Protein AF-A0A290JTS4-F1 (afdb_monomer)

Radius of gyration: 15.89 Å; Cα contacts (8 Å, |Δi|>4): 31; chains: 1; bounding box: 42×32×34 Å

Mean predicted aligned error: 8.48 Å

Organism: Escherichia coli (NCBI:txid562)

Sequence (74 aa):
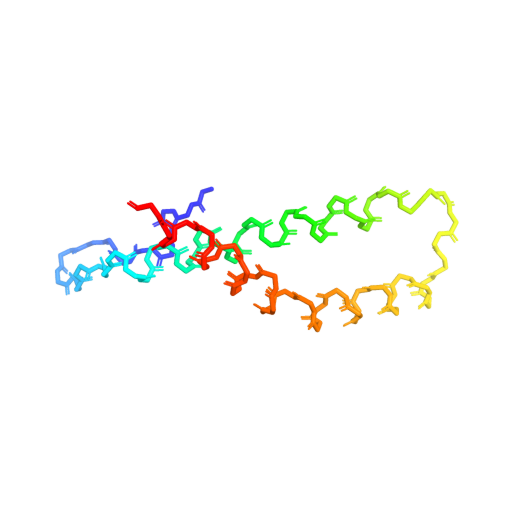MLENYFPSGIGAQPVTQAQKQRVIAVQAALELVKASLSSAGGQATSAKFEQELKAAIGLIEPLADAIQKAISKE

pLDDT: mean 76.91, std 9.61, range [47.38, 88.62]

Structure (mmCIF, N/CA/C/O backbone):
data_AF-A0A290JTS4-F1
#
_entry.id   AF-A0A290JTS4-F1
#
loop_
_atom_site.group_PDB
_atom_site.id
_atom_site.type_symbol
_atom_site.label_atom_id
_atom_site.label_alt_id
_atom_site.label_comp_id
_atom_site.label_asym_id
_atom_site.label_entity_id
_atom_site.label_seq_id
_atom_site.pdbx_PDB_ins_code
_atom_site.Cartn_x
_atom_site.Cartn_y
_atom_site.Cartn_z
_atom_site.occupancy
_atom_site.B_iso_or_equiv
_atom_site.auth_seq_id
_atom_site.auth_comp_id
_atom_site.auth_asym_id
_atom_site.auth_atom_id
_atom_site.pdbx_PDB_model_num
ATOM 1 N N . MET A 1 1 ? 2.631 9.712 12.487 1.00 56.91 1 MET A N 1
ATOM 2 C CA . MET A 1 1 ? 1.845 10.827 13.036 1.00 56.91 1 MET A CA 1
ATOM 3 C C . MET A 1 1 ? 0.678 11.093 12.086 1.00 56.91 1 MET A C 1
ATOM 5 O O . MET A 1 1 ? 0.845 11.799 11.094 1.00 56.91 1 MET A O 1
ATOM 9 N N . LEU A 1 2 ? -0.448 10.398 12.293 1.00 64.50 2 LEU A N 1
ATOM 10 C CA . LEU A 1 2 ? -1.679 10.531 11.487 1.00 64.50 2 LEU A CA 1
ATOM 11 C C . LEU A 1 2 ? -2.640 11.581 12.063 1.00 64.50 2 LEU A C 1
ATOM 13 O O . LEU A 1 2 ? -3.694 11.852 11.496 1.00 64.50 2 LEU A O 1
ATOM 17 N N . GLU A 1 3 ? -2.271 12.178 13.191 1.00 65.31 3 GLU A N 1
ATOM 18 C CA . GLU A 1 3 ? -3.136 12.996 14.035 1.00 65.31 3 GLU A CA 1
ATOM 19 C C . GLU A 1 3 ? -3.568 14.288 13.320 1.00 65.31 3 GLU A C 1
ATOM 21 O O . GLU A 1 3 ? -4.656 14.790 13.571 1.00 65.31 3 GLU A O 1
ATOM 26 N N . ASN A 1 4 ? -2.778 14.757 12.347 1.00 68.25 4 ASN A N 1
ATOM 27 C CA . ASN A 1 4 ? -3.090 15.932 11.523 1.00 68.25 4 ASN A CA 1
ATOM 28 C C . ASN A 1 4 ? -4.054 15.647 10.356 1.00 68.25 4 ASN A C 1
ATOM 30 O O . ASN A 1 4 ? -4.541 16.585 9.730 1.00 68.25 4 ASN A O 1
ATOM 34 N N . TYR A 1 5 ? -4.322 14.377 10.034 1.00 65.50 5 TYR A N 1
ATOM 35 C CA . TYR A 1 5 ? -5.249 13.990 8.959 1.00 65.50 5 TYR A CA 1
ATOM 36 C C . TYR A 1 5 ? -6.684 13.814 9.455 1.00 65.50 5 TYR A C 1
ATOM 38 O O . TYR A 1 5 ? -7.609 13.670 8.654 1.00 65.50 5 TYR A O 1
ATOM 46 N N . PHE A 1 6 ? -6.875 13.819 10.773 1.00 74.00 6 PHE A N 1
ATOM 47 C CA . PHE A 1 6 ? -8.178 13.684 11.391 1.00 74.00 6 PHE A CA 1
ATOM 48 C C . PHE A 1 6 ? -8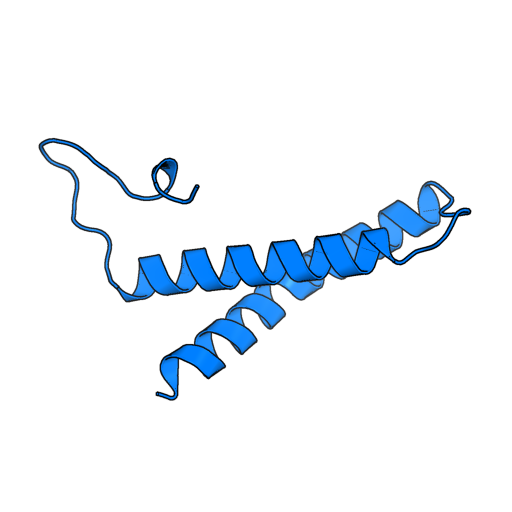.621 15.045 11.935 1.00 74.00 6 PHE A C 1
ATOM 50 O O . PHE A 1 6 ? -7.942 15.595 12.807 1.00 74.00 6 PHE A O 1
ATOM 57 N N . PRO A 1 7 ? -9.733 15.620 11.437 1.00 72.25 7 PRO A N 1
ATOM 58 C CA . PRO A 1 7 ? -10.247 16.877 11.957 1.00 72.25 7 PRO A CA 1
ATOM 59 C C . PRO A 1 7 ? -10.455 16.771 13.471 1.00 72.25 7 PRO A C 1
ATOM 61 O O . PRO A 1 7 ? -11.144 15.881 13.969 1.00 72.25 7 PRO A O 1
ATOM 64 N N . SER A 1 8 ? -9.797 17.677 14.190 1.00 68.19 8 SER A N 1
ATOM 65 C CA . SER A 1 8 ? -9.732 17.715 15.648 1.00 68.19 8 SER A CA 1
ATOM 66 C C . SER A 1 8 ? -10.081 19.135 16.089 1.00 68.19 8 SER A C 1
ATOM 68 O O . SER A 1 8 ? -9.376 20.074 15.729 1.00 68.19 8 SER A O 1
ATOM 70 N N . GLY A 1 9 ? -11.187 19.320 16.815 1.00 70.25 9 GL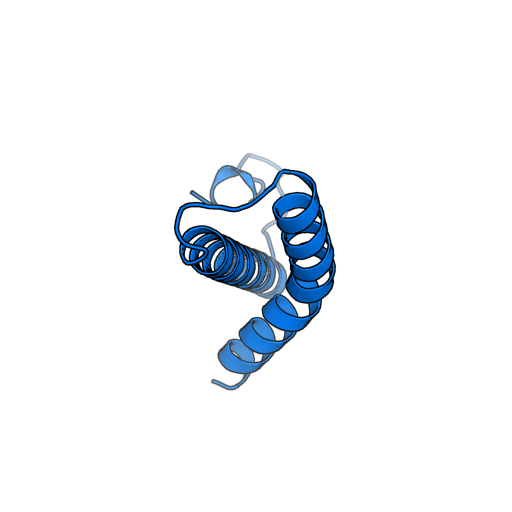Y A N 1
ATOM 71 C CA . GLY A 1 9 ? -11.628 20.643 17.267 1.00 70.25 9 GLY A CA 1
ATOM 72 C C . GLY A 1 9 ? -13.136 20.753 17.494 1.00 70.25 9 GLY A C 1
ATOM 73 O O . GLY A 1 9 ? -13.907 19.862 17.134 1.00 70.25 9 GLY A O 1
ATOM 74 N N . ILE A 1 10 ? -13.564 21.860 18.103 1.00 58.91 10 ILE A N 1
ATOM 75 C CA . ILE A 1 10 ? -14.984 22.150 18.346 1.00 58.91 10 ILE A CA 1
ATOM 76 C C . ILE A 1 10 ? -15.676 22.367 16.990 1.00 58.91 10 ILE A C 1
ATOM 78 O O . ILE A 1 10 ? -15.299 23.265 16.244 1.00 58.91 10 ILE A O 1
ATOM 82 N N . GLY A 1 11 ? -16.672 21.534 16.669 1.00 72.06 11 GLY A N 1
ATOM 83 C CA . GLY A 1 11 ? -17.416 21.581 15.401 1.00 72.06 11 GLY A CA 1
ATOM 84 C C . GLY A 1 11 ? -16.900 20.649 14.295 1.00 72.06 11 GLY A C 1
ATOM 85 O O . GLY A 1 11 ? -17.501 20.603 13.225 1.00 72.06 11 GLY A O 1
ATOM 86 N N . ALA A 1 12 ? -15.831 19.884 14.536 1.00 73.44 12 ALA A N 1
ATOM 87 C CA . ALA A 1 12 ? -15.345 18.878 13.593 1.00 73.44 12 ALA A CA 1
ATOM 88 C C . ALA A 1 12 ? -16.279 17.657 13.533 1.00 73.44 12 ALA A C 1
ATOM 90 O O . ALA A 1 12 ? -16.602 17.069 14.569 1.00 73.44 12 ALA A O 1
ATOM 91 N N . GLN A 1 13 ? -16.671 17.223 12.329 1.00 73.19 13 GLN A N 1
ATOM 92 C CA . GLN A 1 13 ? -17.329 15.926 12.177 1.00 73.19 13 GLN A CA 1
ATOM 93 C C . GLN A 1 13 ? -16.371 14.789 12.568 1.00 73.19 13 GLN A C 1
ATOM 95 O O . GLN A 1 13 ? -15.228 14.759 12.099 1.00 73.19 13 GLN A O 1
ATOM 100 N N . PRO A 1 14 ? -16.830 13.818 13.380 1.00 70.88 14 PRO A N 1
ATOM 101 C CA . PRO A 1 14 ? -16.030 12.657 13.716 1.00 70.88 14 PRO A CA 1
ATOM 102 C C . PRO A 1 14 ? -15.726 11.850 12.455 1.00 70.88 14 PRO A C 1
ATOM 104 O O . PRO A 1 14 ? -16.608 11.510 11.666 1.00 70.88 14 PRO A O 1
ATOM 107 N N . VAL A 1 15 ? -14.449 11.531 12.288 1.00 77.56 15 VAL A N 1
ATOM 108 C CA . VAL A 1 15 ? -13.963 10.716 11.179 1.00 77.56 15 VAL A CA 1
ATOM 109 C C . VAL A 1 15 ? -14.496 9.299 11.331 1.00 77.56 15 VAL A C 1
ATOM 111 O O . VAL A 1 15 ? -14.372 8.693 12.400 1.00 77.56 15 VAL A O 1
ATOM 114 N N . THR A 1 16 ? -15.073 8.758 10.263 1.00 84.06 16 THR A N 1
ATOM 115 C CA . THR A 1 16 ? -15.586 7.385 10.269 1.00 84.06 16 THR A CA 1
ATOM 116 C C . THR A 1 16 ? -14.445 6.380 10.445 1.00 84.06 16 THR A C 1
ATOM 118 O O . THR A 1 16 ? -13.297 6.638 10.072 1.00 84.06 16 THR A O 1
ATOM 121 N N . GLN A 1 17 ? -14.762 5.194 10.970 1.00 82.81 17 GLN A N 1
ATOM 122 C CA . GLN A 1 17 ? -13.777 4.111 11.065 1.00 82.81 17 GLN A CA 1
ATOM 123 C C . GLN A 1 17 ? -13.222 3.717 9.689 1.00 82.81 17 GLN A C 1
ATOM 125 O O . GLN A 1 17 ? -12.023 3.491 9.561 1.00 82.81 17 GLN A O 1
ATOM 130 N N . ALA A 1 18 ? -14.058 3.733 8.647 1.00 81.38 18 ALA A N 1
ATOM 131 C CA . ALA A 1 18 ? -13.634 3.453 7.276 1.00 81.38 18 ALA A CA 1
ATOM 132 C C . ALA A 1 18 ? -12.582 4.461 6.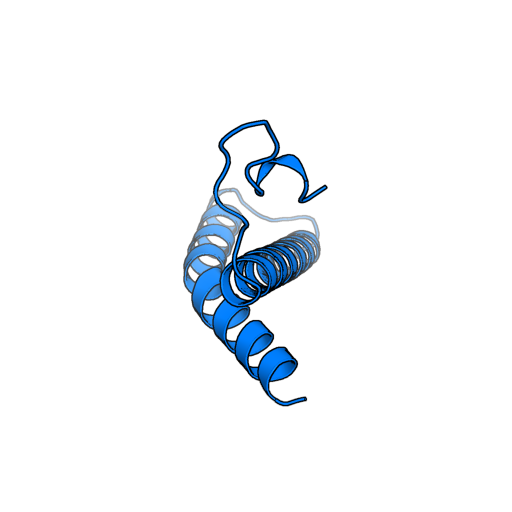774 1.00 81.38 18 ALA A C 1
ATOM 134 O O . ALA A 1 18 ? -11.565 4.078 6.200 1.00 81.38 18 ALA A O 1
ATOM 135 N N . GLN A 1 19 ? -12.781 5.753 7.043 1.00 82.50 19 GLN A N 1
ATOM 136 C CA . GLN A 1 19 ? -11.808 6.796 6.702 1.00 82.50 19 GLN A CA 1
ATOM 137 C C . GLN A 1 19 ? -10.490 6.628 7.475 1.00 82.50 19 GLN A C 1
ATOM 139 O O . GLN A 1 19 ? -9.419 6.786 6.892 1.00 82.50 19 GLN A O 1
ATOM 144 N N . LYS A 1 20 ? -10.545 6.255 8.761 1.00 84.38 20 LYS A N 1
ATOM 145 C CA . LYS A 1 20 ? -9.341 5.957 9.556 1.00 84.38 20 LYS A CA 1
ATOM 146 C C . LYS A 1 20 ? -8.560 4.772 8.993 1.00 84.38 20 LYS A C 1
ATOM 148 O O . LYS A 1 20 ? -7.353 4.881 8.791 1.00 84.38 20 LYS A O 1
ATOM 153 N N . GLN A 1 21 ? -9.245 3.669 8.701 1.00 85.81 21 GLN A N 1
ATOM 154 C CA . GLN A 1 21 ? -8.631 2.476 8.119 1.00 85.81 21 GLN A CA 1
ATOM 155 C C . GLN A 1 21 ? -7.994 2.774 6.757 1.00 85.81 21 GLN A C 1
ATOM 157 O O . GLN A 1 21 ? -6.859 2.365 6.517 1.00 85.81 21 GLN A O 1
ATOM 162 N N . ARG A 1 22 ? -8.656 3.580 5.914 1.00 85.00 22 ARG A N 1
ATOM 163 C CA . ARG A 1 22 ? -8.110 3.972 4.609 1.00 85.00 22 ARG A CA 1
ATOM 164 C C . ARG A 1 22 ? -6.799 4.739 4.742 1.00 85.00 22 ARG A C 1
ATOM 166 O O . ARG A 1 22 ? -5.849 4.449 4.021 1.00 85.00 22 ARG A O 1
ATOM 173 N N . VAL A 1 23 ? -6.733 5.696 5.666 1.00 86.75 23 VAL A N 1
ATOM 174 C CA . VAL A 1 23 ? -5.512 6.472 5.924 1.00 86.75 23 VAL A CA 1
ATOM 175 C C . VAL A 1 23 ? -4.371 5.563 6.400 1.00 86.75 23 VAL A C 1
ATOM 177 O O . VAL A 1 23 ? -3.241 5.705 5.933 1.00 86.75 23 VAL A O 1
ATOM 180 N N . ILE A 1 24 ? -4.666 4.586 7.263 1.00 88.00 24 ILE A N 1
ATOM 181 C CA . ILE A 1 24 ? -3.687 3.586 7.717 1.00 88.00 24 ILE A CA 1
ATOM 182 C C . ILE A 1 24 ? -3.196 2.726 6.544 1.00 88.00 24 ILE A C 1
ATOM 184 O O . ILE A 1 24 ? -1.991 2.534 6.390 1.00 88.00 24 ILE A O 1
ATOM 188 N N . ALA A 1 25 ? -4.100 2.253 5.685 1.00 85.94 25 ALA A N 1
ATOM 189 C CA . ALA A 1 25 ? -3.749 1.434 4.528 1.00 85.94 25 ALA A CA 1
ATOM 190 C C . ALA A 1 25 ? -2.864 2.191 3.522 1.00 85.94 25 ALA A C 1
ATOM 192 O O . ALA A 1 25 ? -1.868 1.648 3.044 1.00 85.94 25 ALA A O 1
ATOM 193 N N . VAL A 1 26 ? -3.172 3.465 3.249 1.00 88.31 26 VAL A N 1
ATOM 194 C CA . VAL A 1 26 ? -2.344 4.332 2.392 1.00 88.31 26 VAL A CA 1
ATOM 195 C C . VAL A 1 26 ? -0.970 4.574 3.017 1.00 88.31 26 VAL A C 1
ATOM 197 O O . VAL A 1 26 ? 0.039 4.522 2.317 1.00 88.31 26 VAL A O 1
ATOM 200 N N . GLN A 1 27 ? -0.897 4.792 4.332 1.00 87.25 27 GLN A N 1
ATOM 201 C CA . GLN A 1 27 ? 0.382 4.958 5.018 1.00 87.25 27 GLN A CA 1
ATOM 202 C C . GLN A 1 27 ? 1.239 3.687 4.943 1.00 87.25 27 GLN A C 1
ATOM 204 O O . GLN A 1 27 ? 2.415 3.772 4.601 1.00 87.25 27 GLN A O 1
ATOM 209 N N . ALA A 1 28 ? 0.652 2.514 5.182 1.00 86.50 28 ALA A N 1
ATOM 210 C CA . ALA A 1 28 ? 1.348 1.238 5.049 1.00 86.50 28 ALA A CA 1
ATOM 211 C C . ALA A 1 28 ? 1.844 0.994 3.610 1.00 86.50 28 ALA A C 1
ATOM 213 O O . ALA A 1 28 ? 2.982 0.566 3.412 1.00 86.50 28 ALA A O 1
ATOM 214 N N . ALA A 1 29 ? 1.032 1.335 2.603 1.00 84.44 29 ALA A N 1
ATOM 215 C CA . ALA A 1 29 ? 1.426 1.253 1.200 1.00 84.44 29 ALA A CA 1
ATOM 216 C C . ALA A 1 29 ? 2.621 2.169 0.873 1.00 84.44 29 ALA A C 1
ATOM 218 O O . ALA A 1 29 ? 3.570 1.743 0.213 1.00 84.44 29 ALA A O 1
ATOM 219 N N . LEU A 1 30 ? 2.611 3.409 1.375 1.00 85.56 30 LEU A N 1
ATOM 220 C CA . LEU A 1 30 ? 3.709 4.363 1.196 1.00 85.56 30 LEU A CA 1
ATOM 221 C C . LEU A 1 30 ? 5.013 3.881 1.840 1.00 85.56 30 LEU A C 1
ATOM 223 O O . LEU A 1 30 ? 6.075 4.030 1.239 1.00 85.56 30 LEU A O 1
ATOM 227 N N . GLU A 1 31 ? 4.953 3.301 3.038 1.00 86.31 31 GLU A N 1
ATOM 228 C CA . GLU A 1 31 ? 6.143 2.755 3.700 1.00 86.31 31 GLU A CA 1
ATOM 229 C C . GLU A 1 31 ? 6.726 1.559 2.931 1.00 86.31 31 GLU A C 1
ATOM 231 O O . GLU A 1 31 ? 7.943 1.482 2.755 1.00 86.31 31 GLU A O 1
ATOM 236 N N . LEU A 1 32 ? 5.884 0.677 2.375 1.00 82.75 32 LEU A N 1
ATOM 237 C CA . LEU A 1 32 ? 6.353 -0.436 1.540 1.00 82.75 32 LEU A CA 1
ATOM 238 C C . LEU A 1 32 ? 7.019 0.055 0.247 1.00 82.75 32 LEU A C 1
ATOM 240 O O . LEU A 1 32 ? 8.064 -0.463 -0.151 1.00 82.75 32 LEU A O 1
ATOM 244 N N . VAL A 1 33 ? 6.443 1.076 -0.395 1.00 82.88 33 VAL A N 1
ATOM 245 C CA . VAL A 1 33 ? 7.035 1.727 -1.572 1.00 82.88 33 VAL A CA 1
ATOM 246 C C . VAL A 1 33 ? 8.400 2.324 -1.235 1.00 82.88 33 VAL A C 1
ATOM 248 O O . VAL A 1 33 ? 9.367 2.063 -1.948 1.00 82.88 33 VAL A O 1
ATOM 251 N N . LYS A 1 34 ? 8.511 3.081 -0.135 1.00 80.81 34 LYS A N 1
ATOM 252 C CA . LYS A 1 34 ? 9.791 3.656 0.307 1.00 80.81 34 LYS A CA 1
ATOM 253 C C . LYS A 1 34 ? 10.833 2.570 0.552 1.00 80.81 34 LYS A C 1
ATOM 255 O O . LYS A 1 34 ? 11.932 2.672 0.020 1.00 80.81 34 LYS A O 1
ATOM 260 N N . ALA A 1 35 ? 10.481 1.516 1.290 1.00 82.62 35 ALA A N 1
ATOM 261 C CA . ALA A 1 35 ? 11.379 0.393 1.553 1.00 82.62 35 ALA A CA 1
ATOM 262 C C . ALA A 1 35 ? 11.842 -0.293 0.255 1.00 82.62 35 ALA A C 1
ATOM 264 O O . ALA A 1 35 ? 13.020 -0.619 0.108 1.00 82.62 35 ALA A O 1
ATOM 265 N N . SER A 1 36 ? 10.933 -0.447 -0.712 1.00 74.62 36 SER A N 1
ATOM 266 C CA . SER A 1 36 ? 11.235 -1.033 -2.023 1.00 74.62 36 SER A CA 1
ATOM 267 C C . SER A 1 36 ? 12.229 -0.172 -2.810 1.00 74.62 36 SER A C 1
ATOM 269 O O . SER A 1 36 ? 13.219 -0.694 -3.317 1.00 74.62 36 SER A O 1
ATOM 271 N N . LEU A 1 37 ? 12.031 1.150 -2.842 1.00 75.50 37 LEU A N 1
ATOM 272 C CA . LEU A 1 37 ? 12.936 2.093 -3.513 1.00 75.50 37 LEU A CA 1
ATOM 273 C C . LEU A 1 37 ? 14.292 2.223 -2.797 1.00 75.50 37 LEU A C 1
ATOM 275 O O . LEU A 1 37 ? 15.323 2.348 -3.450 1.00 75.50 37 LEU A O 1
ATOM 279 N N . SER A 1 38 ? 14.323 2.151 -1.463 1.00 73.12 38 SER A N 1
ATOM 280 C CA . SER A 1 38 ? 15.570 2.174 -0.683 1.00 73.12 38 SER A CA 1
ATOM 281 C C . SER A 1 38 ? 16.415 0.904 -0.845 1.00 73.12 38 SER A C 1
ATOM 283 O O . SER A 1 38 ? 17.616 0.943 -0.589 1.00 73.12 38 SER A O 1
ATOM 285 N N . SER A 1 39 ? 15.821 -0.210 -1.288 1.00 63.75 39 SER A N 1
ATOM 286 C CA . SER A 1 39 ? 16.544 -1.461 -1.561 1.00 63.75 39 SER A CA 1
ATOM 287 C C . SER A 1 39 ? 17.321 -1.457 -2.890 1.00 63.75 39 SER A C 1
ATOM 289 O O . SER A 1 39 ? 18.160 -2.332 -3.118 1.00 63.75 39 SER A O 1
ATOM 291 N N . ALA A 1 40 ? 17.094 -0.461 -3.758 1.00 60.94 40 ALA A N 1
ATOM 292 C CA . ALA A 1 40 ? 17.807 -0.299 -5.021 1.00 60.94 40 ALA A CA 1
ATOM 293 C C . ALA A 1 40 ? 19.245 0.198 -4.767 1.00 60.94 40 ALA A C 1
ATOM 295 O O . ALA A 1 40 ? 19.529 1.393 -4.717 1.00 60.94 40 ALA A O 1
ATOM 296 N N . GLY A 1 41 ? 20.170 -0.742 -4.566 1.00 55.25 41 GLY A N 1
A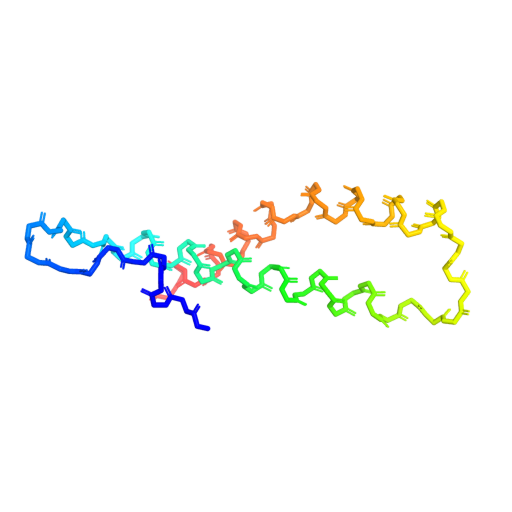TOM 297 C CA . GLY A 1 41 ? 21.567 -0.458 -4.248 1.00 55.25 41 GLY A CA 1
ATOM 298 C C . GLY A 1 41 ? 22.270 0.478 -5.244 1.00 55.25 41 GLY A C 1
ATOM 299 O O . GLY A 1 41 ? 22.319 0.215 -6.444 1.00 55.25 41 GLY A O 1
ATOM 300 N N . GLY A 1 42 ? 22.860 1.551 -4.709 1.00 57.03 42 GLY A N 1
ATOM 301 C CA . GLY A 1 42 ? 24.105 2.208 -5.141 1.00 57.03 42 GLY A CA 1
ATOM 302 C C . GLY A 1 42 ? 24.223 2.867 -6.523 1.00 57.03 42 GLY A C 1
ATOM 303 O O . GLY A 1 42 ? 25.127 3.676 -6.692 1.00 57.03 42 GLY A O 1
ATOM 304 N N . GLN A 1 43 ? 23.378 2.566 -7.512 1.00 60.34 43 GLN A N 1
ATOM 305 C CA . GLN A 1 43 ? 23.523 3.088 -8.885 1.00 60.34 43 GLN A CA 1
ATOM 306 C C . GLN A 1 43 ? 22.175 3.378 -9.565 1.00 60.34 43 GLN A C 1
ATOM 308 O O . GLN A 1 43 ? 21.982 3.102 -10.751 1.00 60.34 43 GLN A O 1
ATOM 313 N N . ALA A 1 44 ? 21.210 3.933 -8.830 1.00 61.88 44 ALA A N 1
ATOM 314 C CA . ALA A 1 44 ? 20.016 4.481 -9.463 1.00 61.88 44 ALA A CA 1
ATOM 315 C C . ALA A 1 44 ? 20.414 5.725 -10.277 1.00 61.88 44 ALA A C 1
ATOM 317 O O . ALA A 1 44 ? 20.706 6.782 -9.722 1.00 61.88 44 ALA A O 1
ATOM 318 N N . THR A 1 45 ? 20.454 5.603 -11.604 1.00 66.88 45 THR A N 1
ATOM 319 C CA . THR A 1 45 ? 20.462 6.782 -12.477 1.00 66.88 45 THR A CA 1
ATOM 320 C C . THR A 1 45 ? 19.142 7.531 -12.290 1.00 66.88 45 THR A C 1
ATOM 322 O O . THR A 1 45 ? 18.113 6.911 -12.012 1.00 66.88 45 THR A O 1
ATOM 325 N N . SER A 1 46 ? 19.138 8.854 -12.472 1.00 70.44 46 SER A N 1
ATOM 326 C CA . SER A 1 46 ? 17.934 9.687 -1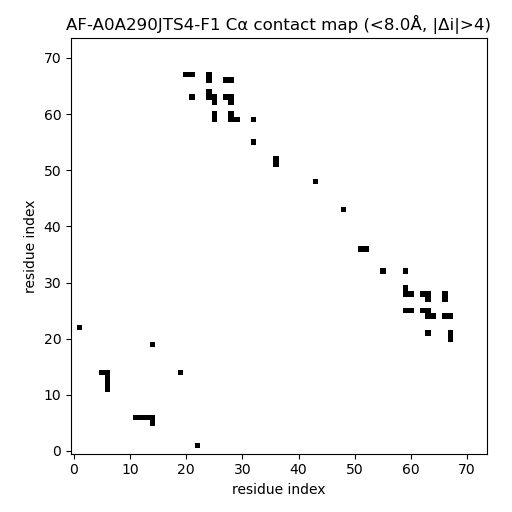2.303 1.00 70.44 46 SER A CA 1
ATOM 327 C C . SER A 1 46 ? 16.735 9.149 -13.099 1.00 70.44 46 SER A C 1
ATOM 329 O O . SER A 1 46 ? 15.618 9.126 -12.597 1.00 70.44 46 SER A O 1
ATOM 331 N N . ALA A 1 47 ? 16.983 8.608 -14.298 1.00 74.00 47 ALA A N 1
ATOM 332 C CA . ALA A 1 47 ? 15.963 7.989 -15.144 1.00 74.00 47 ALA A CA 1
ATOM 333 C C . ALA A 1 47 ? 15.374 6.693 -14.554 1.00 74.00 47 ALA A C 1
ATOM 335 O O . ALA A 1 47 ? 14.165 6.477 -14.629 1.00 74.00 47 ALA A O 1
ATOM 336 N N . LYS A 1 48 ? 16.203 5.835 -13.941 1.00 74.81 48 LYS A N 1
ATOM 337 C CA . LYS A 1 48 ? 15.732 4.610 -13.279 1.00 74.81 48 LYS A CA 1
ATOM 338 C C . LYS A 1 48 ? 14.904 4.947 -12.040 1.00 74.81 48 LYS A C 1
ATOM 340 O O . LYS A 1 48 ? 13.831 4.381 -11.865 1.00 74.81 48 LYS A O 1
ATOM 345 N N . PHE A 1 49 ? 15.356 5.916 -11.245 1.00 75.06 49 PHE A N 1
ATOM 346 C CA . PHE A 1 49 ? 14.604 6.405 -10.092 1.00 75.06 49 PHE A CA 1
ATOM 347 C C . PHE A 1 49 ? 13.248 6.998 -10.500 1.00 75.06 49 PHE A C 1
ATOM 349 O O . PHE A 1 49 ? 12.229 6.664 -9.904 1.00 75.06 49 PHE A O 1
ATOM 356 N N . GLU A 1 50 ? 13.199 7.825 -11.549 1.00 74.12 50 GLU A N 1
ATOM 357 C CA . GLU A 1 50 ? 11.937 8.362 -12.073 1.00 74.12 50 GLU A CA 1
ATOM 358 C C . GLU A 1 50 ? 10.986 7.264 -12.561 1.00 74.12 50 GLU A C 1
ATOM 360 O O . GLU A 1 50 ? 9.777 7.346 -12.331 1.00 74.12 50 GLU A O 1
ATOM 365 N N . GLN A 1 51 ? 11.509 6.231 -13.227 1.00 79.12 51 GLN A N 1
ATOM 366 C CA . GLN A 1 51 ? 10.712 5.101 -13.696 1.00 79.12 51 GLN A CA 1
ATOM 367 C C . GLN A 1 51 ? 10.166 4.267 -12.529 1.00 79.12 51 GLN A C 1
ATOM 369 O O . GLN A 1 51 ? 8.983 3.927 -12.525 1.00 79.12 51 GLN A O 1
ATOM 374 N N . GLU A 1 52 ? 10.997 3.966 -11.531 1.00 77.75 52 GLU A N 1
ATOM 375 C CA . GLU A 1 52 ? 10.598 3.226 -10.330 1.00 77.75 52 GLU A CA 1
ATOM 376 C C . GLU A 1 52 ? 9.603 4.027 -9.482 1.00 77.75 52 GLU A C 1
ATOM 378 O O . GLU A 1 52 ? 8.617 3.469 -9.005 1.00 77.75 52 GLU A O 1
ATOM 383 N N . LEU A 1 53 ? 9.784 5.345 -9.368 1.00 76.19 53 LEU A N 1
ATOM 384 C CA . LEU A 1 53 ? 8.843 6.237 -8.695 1.00 76.19 53 LEU A CA 1
ATOM 385 C C . LEU A 1 53 ? 7.494 6.295 -9.424 1.00 76.19 53 LEU A C 1
ATOM 387 O O . LEU A 1 53 ? 6.451 6.182 -8.784 1.00 76.19 53 LEU A O 1
ATOM 391 N N . LYS A 1 54 ? 7.486 6.427 -10.758 1.00 81.25 54 LYS A N 1
ATOM 392 C CA . LYS A 1 54 ? 6.246 6.394 -11.557 1.00 81.25 54 LYS A CA 1
ATOM 393 C C . LYS A 1 54 ? 5.524 5.056 -11.427 1.00 81.25 54 LYS A C 1
ATOM 395 O O . LYS A 1 54 ? 4.307 5.043 -11.253 1.00 81.25 54 LYS A O 1
ATOM 400 N N . ALA A 1 55 ? 6.263 3.948 -11.479 1.00 80.44 55 ALA A N 1
ATOM 401 C CA . ALA A 1 55 ? 5.705 2.618 -11.262 1.00 80.44 55 ALA A CA 1
ATOM 402 C C . ALA A 1 55 ? 5.114 2.496 -9.850 1.00 80.44 55 ALA A C 1
ATOM 404 O O . ALA A 1 55 ? 3.988 2.037 -9.695 1.00 80.44 55 ALA A O 1
ATOM 405 N N . ALA A 1 56 ? 5.827 2.981 -8.833 1.00 78.31 56 ALA A N 1
ATOM 406 C CA . ALA A 1 56 ? 5.366 2.957 -7.455 1.00 78.31 56 ALA A CA 1
ATOM 407 C C . ALA A 1 56 ? 4.092 3.785 -7.239 1.00 78.31 56 ALA A C 1
ATOM 409 O O . ALA A 1 56 ? 3.178 3.309 -6.572 1.00 78.31 56 ALA A O 1
ATOM 410 N N . ILE A 1 57 ? 3.984 4.976 -7.841 1.00 79.81 57 ILE A N 1
ATOM 411 C CA . ILE A 1 57 ? 2.766 5.803 -7.781 1.00 79.81 57 ILE A CA 1
ATOM 412 C C . ILE A 1 57 ? 1.549 5.023 -8.294 1.00 79.81 57 ILE A C 1
ATOM 414 O O . ILE A 1 57 ? 0.507 5.029 -7.642 1.00 79.81 57 ILE A O 1
ATOM 418 N N . GLY A 1 58 ? 1.697 4.294 -9.405 1.00 83.31 58 GLY A N 1
ATOM 419 C CA . GLY A 1 58 ? 0.634 3.447 -9.958 1.00 83.31 58 GLY A CA 1
ATOM 420 C C . GLY A 1 58 ? 0.264 2.235 -9.092 1.00 83.31 58 GLY A C 1
ATOM 421 O O . GLY A 1 58 ? -0.771 1.616 -9.322 1.00 83.31 58 GLY A O 1
ATOM 422 N N . LEU A 1 59 ? 1.085 1.893 -8.095 1.00 83.62 59 LEU A N 1
ATOM 423 C CA . LEU A 1 59 ? 0.884 0.744 -7.210 1.00 83.62 59 LEU A CA 1
ATOM 424 C C . LEU A 1 59 ? 0.346 1.126 -5.825 1.00 83.62 59 LEU A C 1
ATOM 426 O O . LEU A 1 59 ? -0.164 0.247 -5.133 1.00 83.62 59 LEU A O 1
ATOM 430 N N . ILE A 1 60 ? 0.413 2.401 -5.417 1.00 85.38 60 ILE A N 1
ATOM 431 C CA . ILE A 1 60 ? -0.021 2.840 -4.077 1.00 85.38 60 ILE A CA 1
ATOM 432 C C . ILE A 1 60 ? -1.503 2.538 -3.838 1.00 85.38 60 ILE A C 1
ATOM 434 O O . ILE A 1 60 ? -1.846 1.998 -2.790 1.00 85.38 60 ILE A O 1
ATOM 438 N N . GLU A 1 61 ? -2.381 2.869 -4.786 1.00 85.50 61 GLU A N 1
ATOM 439 C CA . GLU A 1 61 ? -3.824 2.632 -4.651 1.00 85.50 61 GLU A CA 1
ATOM 440 C C . GLU A 1 61 ? -4.168 1.130 -4.614 1.00 85.50 61 GLU A C 1
ATOM 442 O O . GLU A 1 61 ? -4.764 0.704 -3.622 1.00 85.50 61 GLU A O 1
ATOM 447 N N . PRO A 1 62 ? -3.720 0.293 -5.576 1.00 87.44 62 PRO A N 1
ATOM 448 C CA . PRO A 1 62 ? -3.922 -1.156 -5.510 1.00 87.44 62 PRO A CA 1
ATOM 449 C C . PRO A 1 62 ? -3.381 -1.797 -4.225 1.00 87.44 62 PRO A C 1
ATOM 451 O O . PRO A 1 62 ? -3.996 -2.708 -3.669 1.00 87.44 62 PRO A O 1
ATOM 454 N N . LEU A 1 63 ? -2.232 -1.325 -3.736 1.00 85.00 63 LEU A N 1
ATOM 455 C CA . LEU A 1 63 ? -1.623 -1.824 -2.508 1.00 85.00 63 LEU A CA 1
ATOM 456 C C . LEU A 1 63 ? -2.427 -1.407 -1.270 1.00 85.00 63 LEU A C 1
ATOM 458 O O . LEU A 1 63 ? -2.682 -2.238 -0.399 1.00 85.00 63 LEU A O 1
ATOM 462 N N . ALA A 1 64 ? -2.874 -0.152 -1.204 1.00 86.94 64 ALA A N 1
ATOM 463 C CA . ALA A 1 64 ? -3.748 0.322 -0.138 1.00 86.94 64 ALA A CA 1
ATOM 464 C C . ALA A 1 64 ? -5.089 -0.431 -0.134 1.00 86.94 64 ALA A C 1
ATOM 466 O O . ALA A 1 64 ? -5.587 -0.779 0.933 1.00 86.94 64 ALA A O 1
ATOM 467 N N . ASP A 1 65 ? -5.658 -0.737 -1.302 1.00 87.56 65 ASP A N 1
ATOM 468 C CA . ASP A 1 65 ? -6.870 -1.553 -1.428 1.00 87.56 65 ASP A CA 1
ATOM 469 C C . ASP A 1 65 ? -6.645 -2.988 -0.935 1.00 87.56 65 ASP A C 1
ATOM 471 O O . ASP A 1 65 ? -7.471 -3.526 -0.195 1.00 87.56 65 ASP A O 1
ATOM 475 N N . ALA A 1 66 ? -5.515 -3.605 -1.292 1.00 86.56 66 ALA A N 1
ATOM 476 C CA . ALA A 1 66 ? -5.155 -4.944 -0.832 1.00 86.56 66 ALA A CA 1
ATOM 477 C C . ALA A 1 66 ? -4.981 -4.999 0.695 1.00 86.56 66 ALA A C 1
ATOM 479 O O . ALA A 1 66 ? -5.502 -5.912 1.340 1.00 86.56 66 ALA A O 1
ATOM 480 N N . ILE A 1 67 ? -4.309 -4.001 1.278 1.00 84.06 67 ILE A N 1
ATOM 481 C CA . ILE A 1 67 ? -4.128 -3.871 2.730 1.00 84.06 67 ILE A CA 1
ATOM 482 C C . ILE A 1 67 ? -5.478 -3.645 3.414 1.00 84.06 67 ILE A C 1
ATOM 484 O O . ILE A 1 67 ? -5.804 -4.362 4.357 1.00 84.06 67 ILE A O 1
ATOM 488 N N . GLN A 1 68 ? -6.296 -2.713 2.910 1.00 86.19 68 GLN A N 1
ATOM 489 C CA . GLN A 1 68 ? -7.638 -2.441 3.432 1.00 86.19 68 GLN A CA 1
ATOM 490 C C . GLN A 1 68 ? -8.513 -3.702 3.410 1.00 86.19 68 GLN A C 1
ATOM 492 O O . GLN A 1 68 ? -9.208 -4.004 4.375 1.00 86.19 68 GLN A O 1
ATOM 497 N N . LYS A 1 69 ? -8.457 -4.476 2.325 1.00 88.62 69 LYS A N 1
ATOM 498 C CA . LYS A 1 69 ? -9.192 -5.737 2.199 1.00 88.62 69 LYS A CA 1
ATOM 499 C C . LYS A 1 69 ? -8.710 -6.798 3.188 1.00 88.62 69 LYS A C 1
ATOM 501 O O . LYS A 1 69 ? -9.529 -7.588 3.647 1.00 88.62 69 LYS A O 1
ATOM 506 N N . ALA A 1 70 ? -7.413 -6.841 3.490 1.00 83.69 70 ALA A N 1
ATOM 507 C CA . ALA A 1 70 ? -6.857 -7.767 4.471 1.00 83.69 70 ALA A CA 1
ATOM 508 C C . ALA A 1 70 ? -7.318 -7.422 5.895 1.00 83.69 70 ALA A C 1
ATOM 510 O O . ALA A 1 70 ? -7.769 -8.312 6.605 1.00 83.69 70 ALA A O 1
ATOM 511 N N . ILE A 1 71 ? -7.289 -6.138 6.275 1.00 82.94 71 ILE A N 1
ATOM 512 C CA . ILE A 1 71 ? -7.697 -5.684 7.619 1.00 82.94 71 ILE A CA 1
ATOM 513 C C . ILE A 1 71 ? -9.216 -5.665 7.827 1.00 82.94 71 ILE A C 1
ATOM 515 O O . ILE A 1 71 ? -9.677 -5.722 8.957 1.00 82.94 71 ILE A O 1
ATOM 519 N N . SER A 1 7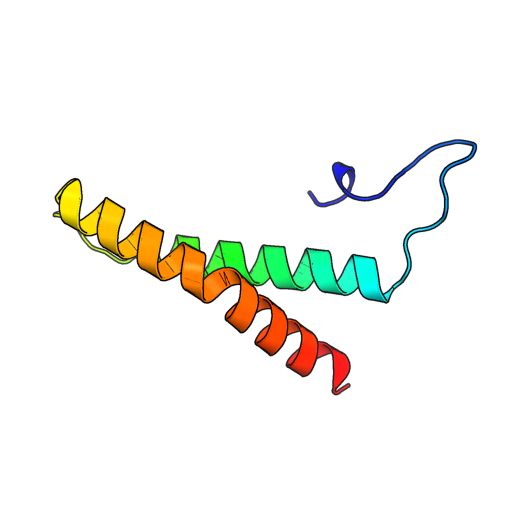2 ? -10.014 -5.564 6.759 1.00 82.94 72 SER A N 1
ATOM 520 C CA . SER A 1 72 ? -11.481 -5.655 6.836 1.00 82.94 72 SER A CA 1
ATOM 521 C C . SER A 1 72 ? -12.003 -7.097 6.815 1.00 82.94 72 SER A C 1
ATOM 523 O O . SER A 1 72 ? -13.215 -7.297 6.801 1.00 82.94 72 SER A O 1
ATOM 525 N N . LYS A 1 73 ? -11.112 -8.093 6.727 1.00 68.56 73 LYS A N 1
ATOM 526 C CA . LYS A 1 73 ? -11.462 -9.520 6.689 1.00 68.56 73 LYS A CA 1
ATOM 527 C C . LYS A 1 73 ? -11.491 -10.182 8.073 1.00 68.56 73 LYS A C 1
ATOM 529 O O . LYS A 1 73 ? -11.834 -11.361 8.142 1.00 68.56 73 LYS A O 1
ATOM 534 N N . GLU A 1 74 ? -11.126 -9.439 9.113 1.00 47.38 74 GLU A N 1
ATOM 535 C CA . GLU A 1 74 ? -11.218 -9.809 10.532 1.00 47.38 74 GLU A CA 1
ATOM 536 C C . GLU A 1 74 ? -12.439 -9.148 11.182 1.00 47.38 74 GLU A C 1
ATOM 538 O O . GLU A 1 74 ? -13.035 -9.788 12.076 1.00 47.38 74 GLU A O 1
#

Solvent-accessible surface area (backbone atoms only — not comparable to full-atom values): 4445 Å² total; per-residue (Å²): 136,66,70,87,79,48,72,80,63,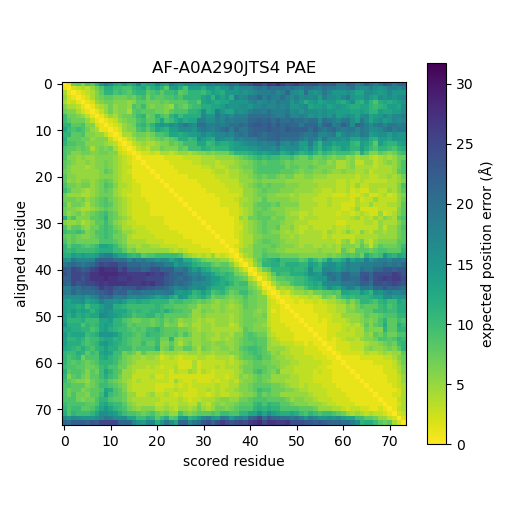95,89,48,69,82,76,50,70,69,58,52,48,50,54,51,20,43,50,55,27,52,52,51,46,50,54,57,60,70,63,58,72,96,70,72,48,72,68,55,46,52,50,52,50,54,53,43,62,73,40,36,62,63,42,16,51,52,46,41,54,58,69,71,71,116

Nearest PDB structures (foldseek):
  6wu6-assembly1_C  TM=5.463E-01  e=8.515E+00  Escherichia coli
  7jz2-assembly1_C  TM=5.438E-01  e=9.056E+00  Escherichia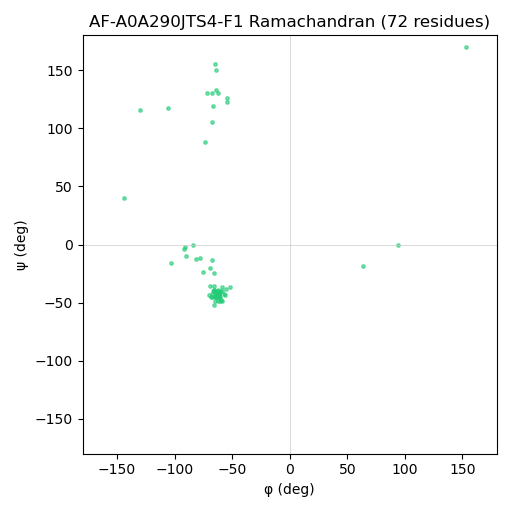 coli K-12

Foldseek 3Di:
DCVVVADDDDPGDGDDPLNVLLSVLLVVLVVVLVVVLVPPPDDCDPVNSVVSVVVSVVCSVVSSVVSSVVVVVD

Secondary structure (DSSP, 8-state):
--GGGS--STTPPPPPHHHHHHHHHHHHHHHHHHHHHHTS-S---HHHHHHHHHHHHHHHHHHHHHHHHHHTT-